Protein AF-A0A314W9H2-F1 (afdb_monomer_lite)

Sequence (132 aa):
MTSQKILIETKRGKMSKSDAWKYFFSSKDFEFLNDFLHDDFMLIEDFNMTVKEDALKMFQDLIDSNFKPSDGVIIAETDNLLAVEYIHEENGEKIRHTMVQLWKDGKAWREIDGGETHIFCFQIYLKGLIFA

pLDDT: mean 81.13, std 19.4, range [26.56, 97.94]

Foldseek 3Di:
DPDDQDWFQFPVGTDHPVVLVVCCLVVVPLVRVLRQADQQAWEAEDPDIDGPVVVSVVSVVCVVVSWDWDPWDFPDGDPFKTWIWTWTADPNFIKIKIWMFGDDPRHGHYIYIYIDRPPVPVVVVVVVVVPD

Radius of gyration: 17.06 Å; chains: 1; bounding box: 28×39×57 Å

Secondary structure (DSSP, 8-state):
--PPPPEEEETTEEEEHHHHHHHHHHH--HHHHHHHEEEEEEEEETTEEEEHHHHHHHHHHHHHTT------EEEEE-SSEEEEEEEEEETTEEEEEEEEEEEETTEEEEEEEEEEE--TTHHHHHHHSS--

Structure (mmCIF, N/CA/C/O backbone):
data_AF-A0A314W9H2-F1
#
_entry.id   AF-A0A314W9H2-F1
#
loop_
_atom_site.group_PDB
_atom_site.id
_atom_site.type_symbol
_atom_site.label_atom_id
_atom_site.label_alt_id
_atom_site.label_comp_id
_atom_site.label_asym_id
_atom_site.label_entity_id
_atom_site.label_seq_id
_atom_site.pdbx_PDB_ins_code
_atom_site.Cartn_x
_atom_site.Cartn_y
_atom_site.Cartn_z
_atom_site.occupancy
_atom_site.B_iso_or_equiv
_atom_site.auth_seq_id
_atom_site.auth_comp_id
_atom_site.auth_asym_id
_atom_site.auth_atom_id
_atom_site.pdbx_PDB_model_num
ATOM 1 N N . MET A 1 1 ? -11.637 24.741 4.997 1.00 40.31 1 MET A N 1
ATOM 2 C CA . MET A 1 1 ? -11.946 23.770 6.066 1.00 40.31 1 MET A CA 1
ATOM 3 C C . MET A 1 1 ? -10.749 22.854 6.194 1.00 40.31 1 MET A C 1
ATOM 5 O O . MET A 1 1 ? -10.415 22.188 5.225 1.00 40.31 1 MET A O 1
ATOM 9 N N . THR A 1 2 ? -10.045 22.888 7.319 1.00 44.00 2 THR A N 1
ATOM 10 C CA . THR A 1 2 ? -8.939 21.964 7.589 1.00 44.00 2 THR A CA 1
ATOM 11 C C . THR A 1 2 ? -9.567 20.605 7.885 1.00 44.00 2 THR A C 1
ATOM 13 O O . THR A 1 2 ? -10.209 20.454 8.921 1.00 44.00 2 THR A O 1
ATOM 16 N N . SER A 1 3 ? -9.489 19.659 6.945 1.00 53.69 3 SER A N 1
ATOM 17 C CA . SER A 1 3 ? -9.964 18.291 7.178 1.00 53.69 3 SER A CA 1
ATOM 18 C C . SER A 1 3 ? -9.200 17.717 8.374 1.00 53.69 3 SER A C 1
ATOM 20 O O . SER A 1 3 ? -7.966 17.716 8.368 1.00 53.69 3 SER A O 1
ATOM 22 N N . GLN A 1 4 ? -9.901 17.304 9.434 1.00 60.91 4 GLN A N 1
ATOM 23 C CA . GLN A 1 4 ? -9.275 16.525 10.501 1.00 60.91 4 GLN A CA 1
ATOM 24 C C . GLN A 1 4 ? -8.755 15.228 9.879 1.00 60.91 4 GLN A C 1
ATOM 26 O O . GLN A 1 4 ? -9.512 14.513 9.228 1.00 60.91 4 GLN A O 1
ATOM 31 N N . LYS A 1 5 ? -7.464 14.929 10.065 1.00 69.75 5 LYS A N 1
ATOM 32 C CA . LYS A 1 5 ? -6.901 13.637 9.659 1.00 69.75 5 LYS A CA 1
ATOM 33 C C . LYS A 1 5 ? -7.658 12.525 10.386 1.00 69.75 5 LYS A C 1
ATOM 35 O O . LYS A 1 5 ? -7.663 12.488 11.616 1.00 69.75 5 LYS A O 1
ATOM 40 N N . ILE A 1 6 ? -8.283 11.636 9.623 1.00 82.31 6 ILE A N 1
ATOM 41 C CA . ILE A 1 6 ? -8.995 10.476 10.153 1.00 82.31 6 ILE A CA 1
ATOM 42 C C . ILE A 1 6 ? -7.957 9.409 10.468 1.00 82.31 6 ILE A C 1
ATOM 44 O O . ILE A 1 6 ? -7.209 8.981 9.591 1.00 82.31 6 ILE A O 1
ATOM 48 N N . LEU A 1 7 ? -7.890 9.005 11.733 1.00 89.88 7 LEU A N 1
ATOM 49 C CA . LEU A 1 7 ? -6.904 8.036 12.191 1.00 89.88 7 LEU A CA 1
ATOM 50 C C . LEU A 1 7 ? -7.496 6.629 12.178 1.00 89.88 7 LEU A C 1
ATOM 52 O O . LEU A 1 7 ? -8.598 6.408 12.677 1.00 89.88 7 LEU A O 1
ATOM 56 N N . ILE A 1 8 ? -6.731 5.685 11.646 1.00 90.81 8 ILE A N 1
ATOM 57 C CA . ILE A 1 8 ? -6.982 4.253 11.767 1.00 90.81 8 ILE A CA 1
ATOM 58 C C . ILE A 1 8 ? -6.185 3.694 12.946 1.00 90.81 8 ILE A C 1
ATOM 60 O O . ILE A 1 8 ? -5.083 4.160 13.253 1.00 90.81 8 ILE A O 1
ATOM 64 N N . GLU A 1 9 ? -6.748 2.690 13.612 1.00 90.94 9 GLU A N 1
ATOM 65 C CA . GLU A 1 9 ? -6.037 1.907 14.620 1.00 90.94 9 GLU A CA 1
ATOM 66 C C . GLU A 1 9 ? -5.204 0.837 13.917 1.00 90.94 9 GLU A C 1
ATOM 68 O O . GLU A 1 9 ? -5.719 0.056 13.119 1.00 90.94 9 GLU A O 1
ATOM 73 N N . THR A 1 10 ? -3.917 0.768 14.235 1.00 89.38 10 THR A N 1
ATOM 74 C CA . THR A 1 10 ? -3.030 -0.293 13.752 1.00 89.38 10 THR A CA 1
ATOM 75 C C . THR A 1 10 ? -2.279 -0.890 14.936 1.00 89.38 10 THR A C 1
ATOM 77 O O . THR A 1 10 ? -2.144 -0.251 15.983 1.00 89.38 10 THR A O 1
ATOM 80 N N . LYS A 1 11 ? -1.683 -2.079 14.772 1.00 88.38 11 LYS A N 1
ATOM 81 C CA . LYS A 1 11 ? -0.759 -2.621 15.790 1.00 88.38 11 LYS A CA 1
ATOM 82 C C . LYS A 1 11 ? 0.463 -1.713 16.038 1.00 88.38 11 LYS A C 1
ATOM 84 O O . LYS A 1 11 ? 1.180 -1.913 17.010 1.00 88.38 11 LYS A O 1
ATOM 89 N N . ARG A 1 12 ? 0.716 -0.736 15.156 1.00 91.44 12 ARG A N 1
ATOM 90 C CA . ARG A 1 12 ? 1.849 0.207 15.183 1.00 91.44 12 ARG A CA 1
ATOM 91 C C . ARG A 1 12 ? 1.421 1.587 15.710 1.00 91.44 12 ARG A C 1
ATOM 93 O O . ARG A 1 12 ? 2.183 2.545 15.641 1.00 91.44 12 ARG A O 1
ATOM 100 N N . GLY A 1 13 ? 0.209 1.683 16.261 1.00 91.88 13 GLY A N 1
ATOM 101 C CA . GLY A 1 13 ? -0.382 2.911 16.785 1.00 91.88 13 GLY A CA 1
ATOM 102 C C . GLY A 1 13 ? -1.393 3.549 15.833 1.00 91.88 13 GLY A C 1
ATOM 103 O O . GLY A 1 13 ? -1.723 3.003 14.776 1.00 91.88 13 GLY A O 1
ATOM 104 N N . LYS A 1 14 ? -1.906 4.715 16.234 1.00 93.25 14 LYS A N 1
ATOM 105 C CA . LYS A 1 14 ? -2.868 5.492 15.445 1.00 93.25 14 LYS A CA 1
ATOM 106 C C . LYS A 1 14 ? -2.147 6.302 14.379 1.00 93.25 14 LYS A C 1
ATOM 108 O O . LYS A 1 14 ? -1.231 7.055 14.702 1.00 93.25 14 LYS A O 1
ATOM 113 N N . MET A 1 15 ? -2.593 6.197 13.136 1.00 93.50 15 MET A N 1
ATOM 114 C CA . MET A 1 15 ? -2.033 6.951 12.010 1.00 93.50 15 MET A CA 1
ATOM 115 C C . MET A 1 15 ? -3.110 7.246 10.971 1.00 93.50 15 MET A C 1
ATOM 117 O O . MET A 1 15 ? -4.157 6.607 10.982 1.00 93.50 15 MET A O 1
ATOM 121 N N . SER A 1 16 ? -2.891 8.233 10.102 1.00 93.50 16 SER A N 1
ATOM 122 C CA . SER A 1 16 ? -3.798 8.470 8.973 1.00 93.50 16 SER A CA 1
ATOM 123 C C . SER A 1 16 ? -3.608 7.394 7.898 1.00 93.50 16 SER A C 1
ATOM 125 O O . SER A 1 16 ? -2.599 6.681 7.905 1.00 93.50 16 SER A O 1
ATOM 127 N N . LYS A 1 17 ? -4.542 7.280 6.949 1.00 92.81 17 LYS A N 1
ATOM 128 C CA . LYS A 1 17 ? -4.425 6.292 5.861 1.00 92.81 17 LYS A CA 1
ATOM 129 C C . LYS A 1 17 ? -3.194 6.572 4.997 1.00 92.81 17 LYS A C 1
ATOM 131 O O . LYS A 1 17 ? -2.434 5.658 4.684 1.00 92.81 17 LYS A O 1
ATOM 136 N N . SER A 1 18 ? -2.938 7.846 4.685 1.00 90.81 18 SER A N 1
ATOM 137 C CA . SER A 1 18 ? -1.724 8.249 3.971 1.00 90.81 18 SER A CA 1
ATOM 138 C C . SER A 1 18 ? -0.440 7.958 4.750 1.00 90.81 18 SER A C 1
ATOM 140 O O . SER A 1 18 ? 0.574 7.600 4.156 1.00 90.81 18 SER A O 1
ATOM 142 N N . ASP A 1 19 ? -0.460 8.143 6.074 1.00 92.19 19 ASP A N 1
ATOM 143 C CA . ASP A 1 19 ? 0.717 7.917 6.916 1.00 92.19 19 ASP A CA 1
ATOM 144 C C . ASP A 1 19 ? 1.026 6.412 7.010 1.00 92.19 19 ASP A C 1
ATOM 146 O O . ASP A 1 19 ? 2.191 6.028 6.960 1.00 92.19 19 ASP A O 1
ATOM 150 N N . ALA A 1 20 ? -0.004 5.561 7.032 1.00 91.75 20 ALA A N 1
ATOM 151 C CA . ALA A 1 20 ? 0.127 4.108 6.938 1.00 91.75 20 ALA A CA 1
ATOM 152 C C . ALA A 1 20 ? 0.725 3.640 5.601 1.00 91.75 20 ALA A C 1
ATOM 154 O O . ALA A 1 20 ? 1.650 2.827 5.594 1.00 91.75 20 ALA A O 1
ATOM 155 N N . TRP A 1 21 ? 0.257 4.197 4.480 1.00 88.00 21 TRP A N 1
ATOM 156 C CA . TRP A 1 21 ? 0.822 3.918 3.154 1.00 88.00 21 TRP A CA 1
ATOM 157 C C . TRP A 1 21 ? 2.316 4.284 3.093 1.00 88.00 21 TRP A C 1
ATOM 159 O O . TRP A 1 21 ? 3.150 3.458 2.724 1.00 88.00 2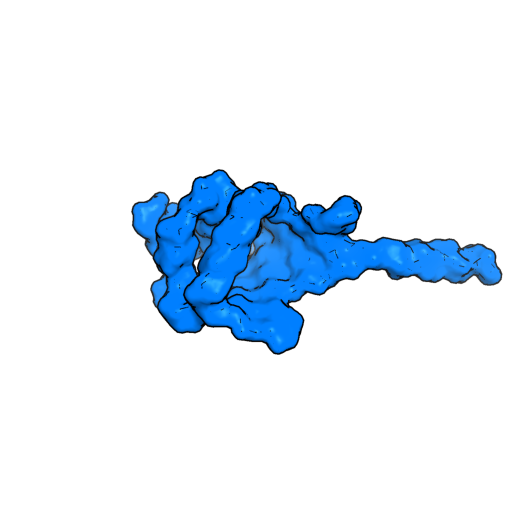1 TRP A O 1
ATOM 169 N N . LYS A 1 22 ? 2.693 5.479 3.573 1.00 88.50 22 LYS A N 1
ATOM 170 C CA . LYS A 1 22 ? 4.106 5.907 3.660 1.00 88.50 22 LYS A CA 1
ATOM 171 C C . LYS A 1 22 ? 4.931 5.041 4.614 1.00 88.50 22 LYS A C 1
ATOM 173 O O . LYS A 1 22 ? 6.108 4.772 4.359 1.00 88.50 22 LYS A O 1
ATOM 178 N N . TYR A 1 23 ? 4.335 4.622 5.728 1.00 90.44 23 TYR A N 1
ATOM 179 C CA . TYR A 1 23 ? 4.995 3.767 6.707 1.00 90.44 23 TYR A CA 1
ATOM 180 C C . TYR A 1 23 ? 5.389 2.425 6.093 1.00 90.44 23 TYR A C 1
ATOM 182 O O . TYR A 1 23 ? 6.527 1.999 6.277 1.00 90.44 23 TYR A O 1
ATOM 190 N N . PHE A 1 24 ? 4.505 1.787 5.321 1.00 88.81 24 PHE A N 1
ATOM 191 C CA . PHE A 1 24 ? 4.819 0.507 4.692 1.00 88.81 24 PHE A CA 1
ATOM 192 C C . PHE A 1 24 ? 6.050 0.602 3.774 1.00 88.81 24 PHE A C 1
ATOM 194 O O . PHE A 1 24 ? 7.025 -0.117 3.987 1.00 88.81 24 PHE A O 1
ATOM 201 N N . PHE A 1 25 ? 6.076 1.552 2.834 1.00 82.69 25 PHE A N 1
ATOM 202 C CA . PHE A 1 25 ? 7.195 1.683 1.888 1.00 82.69 25 PHE A CA 1
ATOM 203 C C . PHE A 1 25 ? 8.519 2.130 2.532 1.00 82.69 25 PHE A C 1
ATOM 205 O O . PHE A 1 25 ? 9.591 1.851 1.995 1.00 82.69 25 PHE A O 1
ATOM 212 N N . SER A 1 26 ? 8.477 2.801 3.687 1.00 87.31 26 SER A N 1
ATOM 213 C CA . SER A 1 26 ? 9.690 3.202 4.417 1.00 87.31 26 SER A CA 1
ATOM 214 C C . SER A 1 26 ? 10.217 2.119 5.362 1.00 87.31 26 SER A C 1
ATOM 216 O O . SER A 1 26 ? 11.428 1.920 5.444 1.00 87.31 26 SER A O 1
ATOM 218 N N . SER A 1 27 ? 9.327 1.419 6.069 1.00 90.00 27 SER A N 1
ATOM 219 C CA . SER A 1 27 ? 9.686 0.389 7.051 1.00 90.00 27 SER A CA 1
ATOM 220 C C . SER A 1 27 ? 9.911 -0.987 6.435 1.00 90.00 27 SER A C 1
ATOM 222 O O . SER A 1 27 ? 10.646 -1.785 7.013 1.00 90.00 27 SER A O 1
ATOM 224 N N . LYS A 1 28 ? 9.277 -1.268 5.286 1.00 88.31 28 LYS A N 1
ATOM 225 C CA . LYS A 1 28 ? 9.184 -2.606 4.689 1.00 88.31 28 LYS A CA 1
ATOM 226 C C . LYS A 1 28 ? 8.604 -3.647 5.673 1.00 88.31 28 LYS A C 1
ATOM 228 O O . LYS A 1 28 ? 8.911 -4.832 5.571 1.00 88.31 28 LYS A O 1
ATOM 233 N N . ASP A 1 29 ? 7.786 -3.216 6.644 1.00 92.25 29 ASP A N 1
ATOM 234 C CA . ASP A 1 29 ? 7.129 -4.098 7.622 1.00 92.25 29 ASP A CA 1
ATOM 235 C C . ASP A 1 29 ? 6.006 -4.892 6.934 1.00 92.25 29 ASP A C 1
ATOM 237 O O . ASP A 1 29 ? 4.894 -4.407 6.717 1.00 92.25 29 ASP A O 1
ATOM 241 N N . PHE A 1 30 ? 6.312 -6.134 6.565 1.00 90.69 30 PHE A N 1
ATOM 242 C CA . PHE A 1 30 ? 5.373 -6.999 5.859 1.00 90.69 30 PHE A CA 1
ATOM 243 C C . PHE A 1 30 ? 4.229 -7.505 6.746 1.00 90.69 30 PHE A C 1
ATOM 245 O O . PHE A 1 30 ? 3.110 -7.707 6.273 1.00 90.69 30 PHE A O 1
ATOM 252 N N . GLU A 1 31 ? 4.470 -7.674 8.050 1.00 93.38 31 GLU A N 1
ATOM 253 C CA . GLU A 1 31 ? 3.394 -8.015 8.982 1.00 93.38 31 GLU A CA 1
ATOM 254 C C . GLU A 1 31 ? 2.391 -6.857 9.060 1.00 93.38 31 GLU A C 1
ATOM 256 O O . GLU A 1 31 ? 1.180 -7.084 9.070 1.00 93.38 31 GLU A O 1
ATOM 261 N N . PHE A 1 32 ? 2.881 -5.613 9.055 1.00 94.19 32 PHE A N 1
ATOM 262 C CA . PHE A 1 32 ? 2.022 -4.437 8.977 1.00 94.19 32 PHE A CA 1
ATOM 263 C C . PHE A 1 32 ? 1.175 -4.444 7.708 1.00 94.19 32 PHE A C 1
ATOM 265 O O . PHE A 1 32 ? -0.034 -4.250 7.810 1.00 94.19 32 PHE A O 1
ATOM 272 N N . LEU A 1 33 ? 1.774 -4.708 6.542 1.00 93.62 33 LEU A N 1
ATOM 273 C CA . LEU A 1 33 ? 1.031 -4.781 5.282 1.00 93.62 33 LEU A CA 1
ATOM 274 C C . LEU A 1 33 ? -0.079 -5.836 5.339 1.00 93.62 33 LEU A C 1
ATOM 276 O O . LEU A 1 33 ? -1.226 -5.547 5.008 1.00 93.62 33 LEU A O 1
ATOM 280 N N . ASN A 1 34 ? 0.231 -7.045 5.810 1.00 95.12 34 ASN A N 1
ATOM 281 C CA . ASN A 1 34 ? -0.760 -8.114 5.903 1.00 95.12 34 ASN A CA 1
ATOM 282 C C . ASN A 1 34 ? -1.941 -7.759 6.829 1.00 95.12 34 ASN A C 1
ATOM 284 O O . ASN A 1 34 ? -3.090 -8.101 6.531 1.00 95.12 34 ASN A O 1
ATOM 288 N N . ASP A 1 35 ? -1.673 -7.057 7.934 1.00 94.31 35 ASP A N 1
ATOM 289 C CA . ASP A 1 35 ? -2.709 -6.570 8.850 1.00 94.31 35 ASP A CA 1
ATOM 290 C C . ASP A 1 35 ? -3.525 -5.409 8.256 1.00 94.31 35 ASP A C 1
ATOM 292 O O . ASP A 1 35 ? -4.729 -5.310 8.515 1.00 94.31 35 ASP A O 1
ATOM 296 N N . PHE A 1 36 ? -2.860 -4.537 7.494 1.00 94.00 36 PHE A N 1
ATOM 297 C CA . PHE A 1 36 ? -3.405 -3.333 6.865 1.00 94.00 36 PHE A CA 1
ATOM 298 C C . PHE A 1 36 ? -4.410 -3.653 5.750 1.00 94.00 36 PHE A C 1
ATOM 300 O O . PHE A 1 36 ? -5.418 -2.956 5.601 1.00 94.00 36 PHE A O 1
ATOM 307 N N . LEU A 1 37 ? -4.171 -4.732 5.000 1.00 95.81 37 LEU A N 1
ATOM 308 C CA . LEU A 1 37 ? -5.084 -5.225 3.971 1.00 95.81 37 LEU A CA 1
ATOM 309 C C . LEU A 1 37 ? -6.252 -6.007 4.599 1.00 95.81 37 LEU A C 1
ATOM 311 O O . LEU A 1 37 ? -6.065 -6.897 5.435 1.00 95.81 37 LEU A O 1
ATOM 315 N N . HIS A 1 38 ? -7.478 -5.706 4.170 1.00 97.44 38 HIS A N 1
ATOM 316 C CA . HIS A 1 38 ? -8.686 -6.457 4.524 1.00 97.44 38 HIS A CA 1
ATOM 317 C C . HIS A 1 38 ? -8.554 -7.914 4.058 1.00 97.44 38 HIS A C 1
ATOM 319 O O . HIS A 1 38 ? -7.866 -8.180 3.082 1.00 97.44 38 HIS A O 1
ATOM 325 N N . ASP A 1 39 ? -9.207 -8.866 4.725 1.00 97.19 39 ASP A N 1
ATOM 326 C CA . ASP A 1 39 ? -9.079 -10.293 4.383 1.00 97.19 39 ASP A CA 1
ATOM 327 C C . ASP A 1 39 ? -9.565 -10.580 2.950 1.00 97.19 39 ASP A C 1
ATOM 329 O O . ASP A 1 39 ? -8.846 -11.184 2.167 1.00 97.19 39 ASP A O 1
ATOM 333 N N . ASP A 1 40 ? -10.700 -10.000 2.554 1.00 97.50 40 ASP A N 1
ATOM 334 C CA . ASP A 1 40 ? -11.187 -9.993 1.163 1.00 97.50 40 ASP A CA 1
ATOM 335 C C . ASP A 1 40 ? -10.517 -8.940 0.251 1.00 97.50 40 ASP A C 1
ATOM 337 O O . ASP A 1 40 ? -11.197 -8.386 -0.618 1.00 97.50 40 ASP A O 1
ATOM 341 N N . PHE A 1 41 ? -9.260 -8.548 0.475 1.00 97.94 41 PHE A N 1
ATOM 342 C CA . PHE A 1 41 ? -8.612 -7.510 -0.337 1.00 97.94 41 PHE A CA 1
ATOM 343 C C . PHE A 1 41 ? -8.512 -7.902 -1.819 1.00 97.94 41 PHE A C 1
ATOM 345 O O . PHE A 1 41 ? -8.268 -9.062 -2.155 1.00 97.94 41 PHE A O 1
ATOM 352 N N . MET A 1 42 ? -8.677 -6.909 -2.697 1.00 97.25 42 MET A N 1
ATOM 353 C CA . MET A 1 42 ? -8.369 -7.035 -4.121 1.00 97.25 42 MET A CA 1
ATOM 354 C C . MET A 1 42 ? -7.636 -5.796 -4.629 1.00 97.25 42 MET A C 1
ATOM 356 O O . MET A 1 42 ? -8.102 -4.675 -4.405 1.00 97.25 42 MET A O 1
ATOM 360 N N . LEU A 1 43 ? -6.542 -6.031 -5.347 1.00 94.62 43 LEU A N 1
ATOM 361 C CA . LEU A 1 43 ? -5.848 -5.055 -6.179 1.00 94.62 43 LEU A CA 1
ATOM 362 C C . LEU A 1 43 ? -6.390 -5.157 -7.608 1.00 94.62 43 LEU A C 1
ATOM 364 O O . LEU A 1 43 ? -6.556 -6.257 -8.133 1.00 94.62 43 LEU A O 1
ATOM 368 N N . ILE A 1 44 ? -6.714 -4.022 -8.210 1.00 93.19 44 ILE A N 1
ATOM 369 C CA . ILE A 1 44 ? -7.265 -3.908 -9.556 1.00 93.19 44 ILE A CA 1
ATOM 370 C C . ILE A 1 44 ? -6.326 -3.011 -10.352 1.00 93.19 44 ILE A C 1
ATOM 372 O O . ILE A 1 44 ? -6.148 -1.843 -10.011 1.00 93.19 44 ILE A O 1
ATOM 376 N N . GLU A 1 45 ? -5.761 -3.558 -11.418 1.00 88.06 45 GLU A N 1
ATOM 377 C CA . GLU A 1 45 ? -4.806 -2.871 -12.288 1.00 88.06 45 GLU A CA 1
ATOM 378 C C . GLU A 1 45 ? -5.162 -3.189 -13.737 1.00 88.06 45 GLU A C 1
ATOM 380 O O . GLU A 1 45 ? -5.202 -4.359 -14.123 1.00 88.06 45 GLU A O 1
ATOM 385 N N . ASP A 1 46 ? -5.442 -2.163 -14.540 1.00 82.69 46 ASP A N 1
ATOM 386 C CA . ASP A 1 46 ? -5.901 -2.286 -15.929 1.00 82.69 46 ASP A CA 1
ATOM 387 C C . ASP A 1 46 ? -7.049 -3.303 -16.110 1.00 82.69 46 ASP A C 1
ATOM 389 O O . ASP A 1 46 ? -8.215 -3.013 -15.833 1.00 82.69 46 ASP A O 1
ATOM 393 N N . PHE A 1 47 ? -6.723 -4.507 -16.591 1.00 82.19 47 PHE A N 1
ATOM 394 C CA . PHE A 1 47 ? -7.656 -5.609 -16.849 1.00 82.19 47 PHE A CA 1
ATOM 395 C C . PHE A 1 47 ? -7.514 -6.770 -15.852 1.00 82.19 47 PHE A C 1
ATOM 397 O O . PHE A 1 47 ? -8.171 -7.800 -16.011 1.00 82.19 47 PHE A O 1
ATOM 404 N N . ASN A 1 48 ? -6.656 -6.622 -14.843 1.00 84.56 48 ASN A N 1
ATOM 405 C CA . ASN A 1 48 ? -6.321 -7.650 -13.870 1.00 84.56 48 ASN A CA 1
ATOM 406 C C . ASN A 1 48 ? -6.974 -7.374 -12.515 1.00 84.56 48 ASN A C 1
ATOM 408 O O . ASN A 1 48 ? -7.160 -6.233 -12.095 1.00 84.56 48 ASN A O 1
ATOM 412 N N . MET A 1 49 ? -7.301 -8.462 -11.820 1.00 92.81 49 MET A N 1
ATOM 413 C CA . MET A 1 49 ? -7.726 -8.441 -10.426 1.00 92.81 49 MET A CA 1
ATOM 414 C C . MET A 1 49 ? -6.896 -9.458 -9.655 1.00 92.81 49 MET A C 1
ATOM 416 O O . MET A 1 49 ? -6.913 -10.647 -9.978 1.00 92.81 49 MET A O 1
ATOM 420 N N . THR A 1 50 ? -6.210 -8.989 -8.625 1.00 92.69 50 THR A N 1
ATOM 421 C CA . THR A 1 50 ? -5.297 -9.781 -7.807 1.00 92.69 50 THR A CA 1
ATOM 422 C C . THR A 1 50 ? -5.840 -9.862 -6.387 1.00 92.69 50 THR A C 1
ATOM 424 O O . THR A 1 50 ? -6.135 -8.845 -5.759 1.00 92.69 50 THR A O 1
ATOM 427 N N . VAL A 1 51 ? -5.989 -11.079 -5.869 1.00 96.88 51 VAL A N 1
ATOM 428 C CA . VAL A 1 51 ? -6.433 -11.323 -4.487 1.00 96.88 51 VAL A CA 1
ATOM 429 C C . VAL A 1 51 ? -5.314 -11.037 -3.482 1.00 96.88 51 VAL A C 1
ATOM 431 O O . VAL A 1 51 ? -4.141 -10.961 -3.849 1.00 96.88 51 VAL A O 1
ATOM 434 N N . LYS A 1 52 ? -5.669 -10.903 -2.200 1.00 96.31 52 LYS A N 1
ATOM 435 C CA . LYS A 1 52 ? -4.744 -10.573 -1.104 1.00 96.31 52 LYS A CA 1
ATOM 436 C C . LYS A 1 52 ? -3.445 -11.374 -1.121 1.00 96.31 52 LYS A C 1
ATOM 438 O O . LYS A 1 52 ? -2.375 -10.780 -1.038 1.00 96.31 52 LYS A O 1
ATOM 443 N N . GLU A 1 53 ? -3.518 -12.698 -1.207 1.00 96.38 53 GLU A N 1
ATOM 444 C CA . GLU A 1 53 ? -2.347 -13.572 -1.089 1.00 96.38 53 GLU A CA 1
ATOM 445 C C . GLU A 1 53 ? -1.327 -13.330 -2.203 1.00 96.38 53 GLU A C 1
ATOM 447 O O . GLU A 1 53 ? -0.122 -13.397 -1.961 1.00 96.38 53 GLU A O 1
ATOM 452 N N . ASP A 1 54 ? -1.802 -13.040 -3.412 1.00 93.06 54 ASP A N 1
ATOM 453 C CA . ASP A 1 54 ? -0.939 -12.784 -4.561 1.00 93.06 54 ASP A CA 1
ATOM 454 C C . ASP A 1 54 ? -0.450 -11.333 -4.579 1.00 93.06 54 ASP A C 1
ATOM 456 O O . ASP A 1 54 ? 0.725 -11.098 -4.850 1.00 93.06 54 ASP A O 1
ATOM 460 N N . ALA A 1 55 ? -1.283 -10.375 -4.161 1.00 92.44 55 ALA A N 1
ATOM 461 C CA . ALA A 1 55 ? -0.865 -8.986 -3.985 1.00 92.44 55 ALA A CA 1
ATOM 462 C C . ALA A 1 55 ? 0.242 -8.861 -2.924 1.00 92.44 55 ALA A C 1
ATOM 464 O O . ALA A 1 55 ? 1.215 -8.138 -3.112 1.00 92.44 55 ALA A O 1
ATOM 465 N N . LEU A 1 56 ? 0.150 -9.620 -1.827 1.00 92.81 56 LEU A N 1
ATOM 466 C CA . LEU A 1 56 ? 1.199 -9.690 -0.809 1.00 92.81 56 LEU A CA 1
ATOM 467 C C . LEU A 1 56 ? 2.535 -10.166 -1.397 1.00 92.81 56 LEU A C 1
ATOM 469 O O . LEU A 1 56 ? 3.570 -9.572 -1.102 1.00 92.81 56 LEU A O 1
ATOM 473 N N . LYS A 1 57 ? 2.530 -11.189 -2.260 1.00 91.56 57 LYS A N 1
ATOM 474 C CA . LYS A 1 57 ? 3.754 -11.636 -2.950 1.00 91.56 57 LYS A CA 1
ATOM 475 C C . LYS A 1 57 ? 4.306 -10.540 -3.861 1.00 91.56 57 LYS A C 1
ATOM 477 O O . LYS A 1 57 ? 5.491 -10.247 -3.781 1.00 91.56 57 LYS A O 1
ATOM 482 N N . MET A 1 58 ? 3.444 -9.878 -4.636 1.00 89.00 58 MET A N 1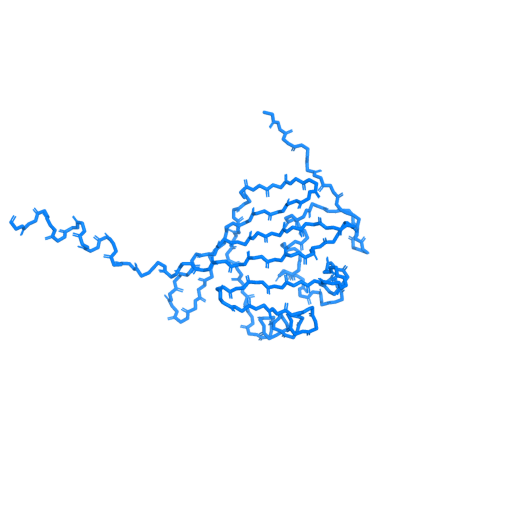
ATOM 483 C CA . MET A 1 58 ? 3.848 -8.752 -5.488 1.00 89.00 58 MET A CA 1
ATOM 484 C C . MET A 1 58 ? 4.507 -7.630 -4.675 1.00 89.00 58 MET A C 1
ATOM 486 O O . MET A 1 58 ? 5.564 -7.128 -5.046 1.00 89.00 58 MET A O 1
ATOM 490 N N . PHE A 1 59 ? 3.935 -7.260 -3.526 1.00 88.12 59 PHE A N 1
ATOM 491 C CA . PHE A 1 59 ? 4.529 -6.246 -2.656 1.00 88.12 59 PHE A CA 1
ATOM 492 C C . PHE A 1 59 ? 5.863 -6.689 -2.042 1.00 88.12 59 PHE A C 1
ATOM 494 O O . PHE A 1 59 ? 6.745 -5.850 -1.849 1.00 88.12 59 PHE A O 1
ATOM 501 N N . GLN A 1 60 ? 6.043 -7.983 -1.762 1.00 86.69 60 GLN A N 1
ATOM 502 C CA . GLN A 1 60 ? 7.338 -8.518 -1.337 1.00 86.69 60 GLN A CA 1
ATOM 503 C C . GLN A 1 60 ? 8.384 -8.370 -2.451 1.00 86.69 60 GLN A C 1
ATOM 505 O O . GLN A 1 60 ? 9.475 -7.864 -2.193 1.00 86.69 60 GLN A O 1
ATOM 510 N N . ASP A 1 61 ? 8.029 -8.704 -3.692 1.00 86.06 61 ASP A N 1
ATOM 511 C CA . ASP A 1 61 ? 8.917 -8.551 -4.850 1.00 86.06 61 ASP A CA 1
ATOM 512 C C . ASP A 1 61 ? 9.293 -7.070 -5.088 1.00 86.06 61 ASP A C 1
ATOM 514 O O . ASP A 1 61 ? 10.445 -6.735 -5.391 1.00 86.06 61 ASP A O 1
ATOM 518 N N . LEU A 1 62 ? 8.352 -6.142 -4.871 1.00 82.38 62 LEU A N 1
ATOM 519 C CA . LEU A 1 62 ? 8.615 -4.697 -4.912 1.00 82.38 62 LEU A CA 1
ATOM 520 C C . LEU A 1 62 ? 9.593 -4.260 -3.809 1.00 82.38 62 LEU A C 1
ATOM 522 O O . LEU A 1 62 ? 10.530 -3.497 -4.055 1.00 82.38 62 LEU A O 1
ATOM 526 N N . ILE A 1 63 ? 9.425 -4.767 -2.588 1.00 80.81 63 ILE A N 1
ATOM 527 C CA . ILE A 1 63 ? 10.351 -4.499 -1.483 1.00 80.81 63 ILE A CA 1
ATOM 528 C C . ILE A 1 63 ? 11.765 -4.993 -1.809 1.00 80.81 63 ILE A C 1
ATOM 530 O O . ILE A 1 63 ? 12.743 -4.271 -1.544 1.00 80.81 63 ILE A O 1
ATOM 534 N N . ASP A 1 64 ? 11.865 -6.198 -2.364 1.00 82.38 64 ASP A N 1
ATOM 535 C CA . ASP A 1 64 ? 13.123 -6.876 -2.676 1.00 82.38 64 ASP A CA 1
ATOM 536 C C . ASP A 1 64 ? 13.848 -6.203 -3.850 1.00 82.38 64 ASP A C 1
ATOM 538 O O . ASP A 1 64 ? 15.077 -6.094 -3.845 1.00 82.38 64 ASP A O 1
ATOM 542 N N . SER A 1 65 ? 13.099 -5.627 -4.795 1.00 78.69 65 SER A N 1
ATOM 543 C CA . SER A 1 65 ? 13.636 -4.794 -5.882 1.00 78.69 65 SER A CA 1
ATOM 544 C C . SER A 1 65 ? 14.026 -3.371 -5.450 1.00 78.69 65 SER A C 1
ATOM 546 O O . SER A 1 65 ? 14.494 -2.579 -6.268 1.00 78.69 65 SER A O 1
ATOM 548 N N . ASN A 1 66 ? 13.906 -3.038 -4.156 1.00 74.88 66 ASN A N 1
ATOM 549 C CA . ASN A 1 66 ? 14.123 -1.692 -3.613 1.00 74.88 66 ASN A CA 1
ATOM 550 C C . ASN A 1 66 ? 13.245 -0.616 -4.263 1.00 74.88 66 ASN A C 1
ATOM 552 O O . ASN A 1 66 ? 13.658 0.546 -4.348 1.00 74.88 66 ASN A O 1
ATOM 556 N N . PHE A 1 67 ? 12.026 -0.987 -4.652 1.00 73.19 67 PHE A N 1
ATOM 557 C CA . PHE A 1 67 ? 11.023 -0.040 -5.108 1.00 73.19 67 PHE A CA 1
ATOM 558 C C . PHE A 1 67 ? 10.836 1.086 -4.084 1.00 73.19 67 PHE A C 1
ATOM 560 O O . PHE A 1 67 ? 10.700 0.854 -2.877 1.00 73.19 67 PHE A O 1
ATOM 567 N N . LYS A 1 68 ? 10.843 2.325 -4.576 1.00 71.62 68 LYS A N 1
ATOM 568 C CA . LYS A 1 68 ? 10.565 3.524 -3.787 1.00 71.62 68 LYS A CA 1
ATOM 569 C C . LYS A 1 68 ? 9.661 4.436 -4.605 1.00 71.62 68 LYS A C 1
ATOM 571 O O . LYS A 1 68 ? 10.153 5.035 -5.564 1.00 71.62 68 LYS A O 1
ATOM 576 N N . PRO A 1 69 ? 8.377 4.574 -4.243 1.00 70.69 69 PRO A N 1
ATOM 577 C CA . PRO A 1 69 ? 7.560 5.601 -4.858 1.00 70.69 69 PRO A CA 1
ATOM 578 C C . PRO A 1 69 ? 8.137 6.969 -4.473 1.00 70.69 69 PRO A C 1
ATOM 580 O O . PRO A 1 69 ? 8.644 7.157 -3.362 1.00 70.69 69 PRO A O 1
ATOM 583 N N . SER A 1 70 ? 8.082 7.933 -5.391 1.00 75.12 70 SER A N 1
ATOM 584 C CA . SER A 1 70 ? 8.350 9.329 -5.049 1.00 75.12 70 SER A CA 1
ATOM 585 C C . SER A 1 70 ? 7.370 9.802 -3.974 1.00 75.12 70 SER A C 1
ATOM 587 O O . SER A 1 70 ? 6.309 9.202 -3.791 1.00 75.12 70 SER A O 1
ATOM 589 N N . ASP A 1 71 ? 7.662 10.930 -3.323 1.00 68.75 71 ASP A N 1
ATOM 590 C CA . ASP A 1 71 ? 6.713 11.558 -2.400 1.00 68.75 71 ASP A CA 1
ATOM 591 C C . ASP A 1 71 ? 5.358 11.782 -3.090 1.00 68.75 71 ASP A C 1
ATOM 593 O O . ASP A 1 71 ? 5.219 12.628 -3.976 1.00 68.75 71 ASP A O 1
ATOM 597 N N . GLY A 1 72 ? 4.371 10.969 -2.709 1.00 79.25 72 GLY A N 1
ATOM 598 C CA . GLY A 1 72 ? 3.031 11.008 -3.275 1.00 79.25 72 GLY A CA 1
ATOM 599 C C . GLY A 1 72 ? 2.244 12.230 -2.801 1.00 79.25 72 GLY A C 1
ATOM 600 O O . GLY A 1 72 ? 2.345 12.656 -1.644 1.00 79.25 72 GLY A O 1
ATOM 601 N N . VAL A 1 73 ? 1.425 12.778 -3.693 1.00 87.38 73 VAL A N 1
ATOM 602 C CA . VAL A 1 73 ? 0.456 13.835 -3.406 1.00 87.38 73 VAL A CA 1
ATOM 603 C C . VAL A 1 73 ? -0.856 13.186 -2.982 1.00 87.38 73 VAL A C 1
ATOM 605 O O . VAL A 1 73 ? -1.452 12.410 -3.723 1.00 87.38 73 VAL A O 1
ATOM 608 N N . ILE A 1 74 ? -1.331 13.518 -1.782 1.00 90.25 74 ILE A N 1
ATOM 609 C CA . ILE A 1 74 ? -2.638 13.060 -1.300 1.00 90.25 74 ILE A CA 1
ATOM 610 C C . ILE A 1 74 ? -3.715 13.883 -2.012 1.00 90.25 74 ILE A C 1
ATOM 612 O O . ILE A 1 74 ? -3.792 15.096 -1.813 1.00 90.25 74 ILE A O 1
ATOM 616 N N . ILE A 1 75 ? -4.543 13.225 -2.821 1.00 91.56 75 ILE A N 1
ATOM 617 C CA . ILE A 1 75 ? -5.667 13.847 -3.535 1.00 91.56 75 ILE A CA 1
ATOM 618 C C . ILE A 1 75 ? -6.870 13.963 -2.598 1.00 91.56 75 ILE A C 1
ATOM 620 O O . ILE A 1 75 ? -7.494 15.018 -2.495 1.00 91.56 75 ILE A O 1
ATOM 624 N N . ALA A 1 76 ? -7.194 12.870 -1.903 1.00 90.12 76 ALA A N 1
ATOM 625 C CA . ALA A 1 76 ? -8.308 12.808 -0.969 1.00 90.12 76 ALA A CA 1
ATOM 626 C C . ALA A 1 76 ? -8.062 11.765 0.125 1.00 90.12 76 ALA A C 1
ATOM 628 O O . ALA A 1 76 ? -7.537 10.685 -0.133 1.00 90.12 76 ALA A O 1
ATOM 629 N N . GLU A 1 77 ? -8.509 12.067 1.341 1.00 92.62 77 GLU A N 1
ATOM 630 C CA . GLU A 1 77 ? -8.579 11.109 2.442 1.00 92.62 77 GLU A CA 1
ATOM 631 C C . GLU A 1 77 ? -9.890 11.340 3.206 1.00 92.62 77 GLU A C 1
ATOM 633 O O . GLU A 1 77 ? -10.175 12.455 3.645 1.00 92.62 77 GLU A O 1
ATOM 638 N N . THR A 1 78 ? -10.711 10.295 3.320 1.00 91.69 78 THR A N 1
ATOM 639 C CA . THR A 1 78 ? -11.994 10.294 4.050 1.00 91.69 78 THR A CA 1
ATOM 640 C C . THR A 1 78 ? -12.111 9.026 4.897 1.00 91.69 78 THR A C 1
ATOM 642 O O . THR A 1 78 ? -11.167 8.236 4.958 1.00 91.69 78 THR A O 1
ATOM 645 N N . ASP A 1 79 ? -13.256 8.784 5.545 1.00 90.56 79 ASP A N 1
ATOM 646 C CA . ASP A 1 79 ? -13.460 7.580 6.364 1.00 90.56 79 ASP A CA 1
ATOM 647 C C . ASP A 1 79 ? -13.293 6.299 5.538 1.00 90.56 79 ASP A C 1
ATOM 649 O O . ASP A 1 79 ? -12.646 5.357 5.996 1.00 90.56 79 ASP A O 1
ATOM 653 N N . ASN A 1 80 ? -13.759 6.320 4.285 1.00 93.38 80 ASN A N 1
ATOM 654 C CA . ASN A 1 80 ? -13.858 5.137 3.428 1.00 93.38 80 ASN A CA 1
ATOM 655 C C . ASN A 1 80 ? -12.948 5.187 2.184 1.00 93.38 80 ASN A C 1
ATOM 657 O O . ASN A 1 80 ? -13.052 4.316 1.323 1.00 93.38 80 ASN A O 1
ATOM 661 N N . LEU A 1 81 ? -12.088 6.205 2.059 1.00 93.62 81 LEU A N 1
ATOM 662 C CA . LEU A 1 81 ? -11.301 6.467 0.848 1.00 93.62 81 LEU A CA 1
ATOM 663 C C . LEU A 1 81 ? -9.907 7.000 1.187 1.00 93.62 81 LEU A C 1
ATOM 665 O O . LEU A 1 81 ? -9.780 7.903 2.016 1.00 93.62 81 LEU A O 1
ATOM 669 N N . LEU A 1 82 ? -8.900 6.520 0.464 1.00 93.38 82 LEU A N 1
ATOM 670 C CA . LEU A 1 82 ? -7.626 7.206 0.253 1.00 93.38 82 LEU A CA 1
ATOM 671 C C . LEU A 1 82 ? -7.374 7.289 -1.257 1.00 93.38 82 LEU A C 1
ATOM 673 O O . LEU A 1 82 ? -7.528 6.294 -1.952 1.00 93.38 82 LEU A O 1
ATOM 677 N N . ALA A 1 83 ? -6.979 8.452 -1.761 1.00 92.75 83 ALA A N 1
ATOM 678 C CA . ALA A 1 83 ? -6.530 8.634 -3.136 1.00 92.75 83 ALA A CA 1
ATOM 679 C C . ALA A 1 83 ? -5.191 9.375 -3.136 1.00 92.75 83 ALA A C 1
ATOM 681 O O . ALA A 1 83 ? -5.072 10.447 -2.531 1.00 92.75 83 ALA A O 1
ATOM 682 N N . VAL A 1 84 ? -4.190 8.797 -3.795 1.00 90.25 84 VAL A N 1
ATOM 683 C CA . VAL A 1 84 ? -2.820 9.314 -3.860 1.00 90.25 84 VAL A CA 1
ATOM 684 C C . VAL A 1 84 ? -2.342 9.277 -5.303 1.00 90.25 84 VAL A C 1
ATOM 686 O O . VAL A 1 84 ? -2.496 8.272 -5.989 1.00 90.25 84 VAL A O 1
ATOM 689 N N . GLU A 1 85 ? -1.720 10.365 -5.740 1.00 90.62 85 GLU A N 1
ATO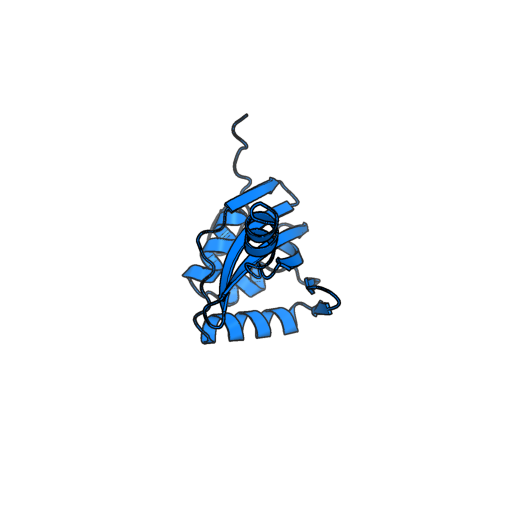M 690 C CA . GLU A 1 85 ? -0.900 10.381 -6.946 1.00 90.62 85 GLU A CA 1
ATOM 691 C C . GLU A 1 85 ? 0.566 10.207 -6.559 1.00 90.62 85 GLU A C 1
ATOM 693 O O . GLU A 1 85 ? 1.064 10.929 -5.695 1.00 90.62 85 GLU A O 1
ATOM 698 N N . TYR A 1 86 ? 1.281 9.291 -7.198 1.00 86.44 86 TYR A N 1
ATOM 699 C CA . TYR A 1 86 ? 2.720 9.132 -6.995 1.00 86.44 86 TYR A CA 1
ATOM 700 C C . TYR A 1 86 ? 3.431 8.891 -8.325 1.00 86.44 86 TYR A C 1
ATOM 702 O O . TYR A 1 86 ? 2.807 8.596 -9.340 1.00 86.44 86 TYR A O 1
ATOM 710 N N . ILE A 1 87 ? 4.747 9.084 -8.343 1.00 86.69 87 ILE A N 1
ATOM 711 C CA . ILE A 1 87 ? 5.581 8.799 -9.507 1.00 86.69 87 ILE A CA 1
ATOM 712 C C . ILE A 1 87 ? 6.520 7.668 -9.121 1.00 86.69 87 ILE A C 1
ATOM 714 O O . ILE A 1 87 ? 7.114 7.690 -8.042 1.00 86.69 87 ILE A O 1
ATOM 718 N N . HIS A 1 88 ? 6.683 6.698 -10.006 1.00 79.81 88 HIS A N 1
ATOM 719 C CA . HIS A 1 88 ? 7.771 5.740 -9.906 1.00 79.81 88 HIS A CA 1
ATOM 720 C C . HIS A 1 88 ? 8.666 5.855 -11.143 1.00 79.81 88 HIS A C 1
ATOM 722 O O . HIS A 1 88 ? 8.230 6.319 -12.198 1.00 79.81 88 HIS A O 1
ATOM 728 N N . GLU A 1 89 ? 9.940 5.499 -10.990 1.00 79.38 89 GLU A N 1
ATOM 729 C CA . GLU A 1 89 ? 10.886 5.441 -12.102 1.00 79.38 89 GLU A CA 1
ATOM 730 C C . GLU A 1 89 ? 11.174 3.978 -12.430 1.00 79.38 89 GLU A C 1
ATOM 732 O O . GLU A 1 89 ? 11.684 3.244 -11.585 1.00 79.38 89 GLU A O 1
ATOM 737 N N . GLU A 1 90 ? 10.839 3.561 -13.645 1.00 75.50 90 GLU A N 1
ATOM 738 C CA . GLU A 1 90 ? 11.092 2.219 -14.161 1.00 75.50 90 GLU A CA 1
ATOM 739 C C . GLU A 1 90 ? 11.857 2.346 -15.480 1.00 75.50 90 GLU A C 1
ATOM 741 O O . GLU A 1 90 ? 11.466 3.096 -16.369 1.00 75.50 90 GLU A O 1
ATOM 746 N N . ASN A 1 91 ? 12.992 1.652 -15.606 1.00 79.50 91 ASN A N 1
ATOM 747 C CA . ASN A 1 91 ? 13.838 1.683 -16.809 1.00 79.50 91 ASN A CA 1
ATOM 748 C C . ASN A 1 91 ? 14.243 3.102 -17.282 1.00 79.50 91 ASN A C 1
ATOM 750 O O . ASN A 1 91 ? 14.495 3.323 -18.465 1.00 79.50 91 ASN A O 1
ATOM 754 N N . GLY A 1 92 ? 14.341 4.065 -16.355 1.00 79.31 92 GLY A N 1
ATOM 755 C CA . GLY A 1 92 ? 14.650 5.471 -16.650 1.00 79.31 92 GLY A CA 1
ATOM 756 C C . GLY A 1 92 ? 13.452 6.302 -17.127 1.00 79.31 92 GLY A C 1
ATOM 757 O O . GLY A 1 92 ? 13.610 7.491 -17.416 1.00 79.31 92 GLY A O 1
ATOM 758 N N . GLU A 1 93 ? 12.257 5.714 -17.191 1.00 81.69 93 GLU A N 1
ATOM 759 C CA . GLU A 1 93 ? 11.002 6.403 -17.477 1.00 81.69 93 GLU A CA 1
ATOM 760 C C . GLU A 1 93 ? 10.249 6.712 -16.184 1.00 81.69 93 GLU A C 1
ATOM 762 O O . GLU A 1 93 ? 10.200 5.905 -15.260 1.00 81.69 93 GLU A O 1
ATOM 767 N N . LYS A 1 94 ? 9.645 7.902 -16.112 1.00 82.56 94 LYS A N 1
ATOM 768 C CA . LYS A 1 94 ? 8.802 8.303 -14.982 1.00 82.56 94 LYS A CA 1
ATOM 769 C C . LYS A 1 94 ? 7.349 8.012 -15.305 1.00 82.56 94 LYS A C 1
ATOM 771 O O . LYS A 1 94 ? 6.781 8.648 -16.194 1.00 82.56 94 LYS A O 1
ATOM 776 N N . ILE A 1 95 ? 6.746 7.114 -14.542 1.00 83.50 95 ILE A N 1
ATOM 777 C CA . ILE A 1 95 ? 5.349 6.721 -14.689 1.00 83.50 95 ILE A CA 1
ATOM 778 C C . ILE A 1 95 ? 4.557 7.363 -13.554 1.00 83.50 95 ILE A C 1
ATOM 780 O O . ILE A 1 95 ? 4.951 7.288 -12.387 1.00 83.50 95 ILE A O 1
ATOM 784 N N . ARG A 1 96 ? 3.466 8.057 -13.898 1.00 87.19 96 ARG A N 1
ATOM 785 C CA . ARG A 1 96 ? 2.560 8.646 -12.908 1.00 87.19 96 ARG A CA 1
ATOM 786 C C . ARG A 1 96 ? 1.453 7.645 -12.619 1.00 87.19 96 ARG A C 1
ATOM 788 O O . ARG A 1 96 ? 0.787 7.179 -13.535 1.00 87.19 96 ARG A O 1
ATOM 795 N N . HIS A 1 97 ? 1.242 7.396 -11.340 1.00 86.88 97 HIS A N 1
ATOM 796 C CA . HIS A 1 97 ? 0.209 6.518 -10.826 1.00 86.88 97 HIS A CA 1
ATOM 797 C C . HIS A 1 97 ? -0.852 7.314 -10.099 1.00 86.88 97 HIS A C 1
ATOM 799 O O . HIS A 1 97 ? -0.534 8.245 -9.354 1.00 86.88 97 HIS A O 1
ATOM 805 N N . THR A 1 98 ? -2.100 6.903 -10.285 1.00 91.06 98 THR A N 1
ATOM 806 C CA . THR A 1 98 ? -3.203 7.262 -9.401 1.00 91.06 98 THR A CA 1
ATOM 807 C C . THR A 1 98 ? -3.664 6.000 -8.693 1.00 91.06 98 THR A C 1
ATOM 809 O O . THR A 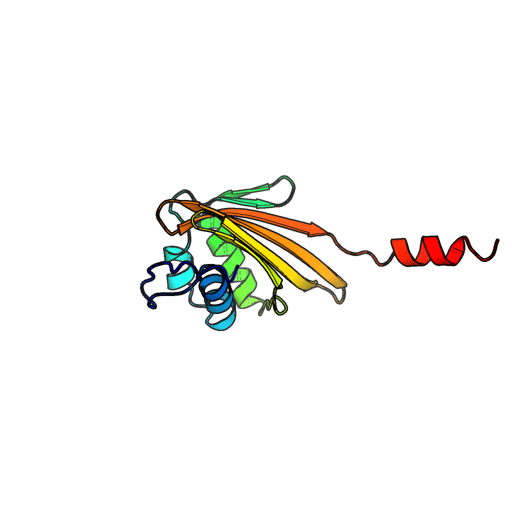1 98 ? -4.300 5.142 -9.301 1.00 91.06 98 THR A O 1
ATOM 812 N N . MET A 1 99 ? -3.379 5.920 -7.396 1.00 91.81 99 MET A N 1
ATOM 813 C CA . MET A 1 99 ? -3.836 4.835 -6.538 1.00 91.81 99 MET A CA 1
ATOM 814 C C . MET A 1 99 ? -5.037 5.295 -5.721 1.00 91.81 99 MET A C 1
ATOM 816 O O . MET A 1 99 ? -4.995 6.313 -5.021 1.00 91.81 99 MET A O 1
ATOM 820 N N . VAL A 1 100 ? -6.103 4.507 -5.771 1.00 95.12 100 VAL A N 1
ATOM 821 C CA . VAL A 1 100 ? -7.328 4.711 -5.007 1.00 95.12 100 VAL A CA 1
ATOM 822 C C . VAL A 1 100 ? -7.593 3.490 -4.143 1.00 95.12 100 VAL A C 1
ATOM 824 O O . VAL A 1 100 ? -7.804 2.393 -4.646 1.00 95.12 100 VAL A O 1
ATOM 827 N N . GLN A 1 101 ? -7.656 3.693 -2.833 1.00 96.31 101 GLN A N 1
ATOM 828 C CA . GLN A 1 101 ? -8.054 2.681 -1.868 1.00 96.31 101 GLN A CA 1
ATOM 829 C C . GLN A 1 101 ? -9.461 2.956 -1.347 1.00 96.31 101 GLN A C 1
ATOM 831 O O . GLN A 1 101 ? -9.726 4.013 -0.768 1.00 96.31 101 GLN A O 1
ATOM 836 N N . LEU A 1 102 ? -10.342 1.969 -1.469 1.00 96.94 102 LEU A N 1
ATOM 837 C CA . LEU A 1 102 ? -11.587 1.902 -0.714 1.00 96.94 102 LEU A CA 1
ATOM 838 C C . LEU A 1 102 ? -11.357 1.138 0.582 1.00 96.94 102 LEU A C 1
ATOM 840 O O . LEU A 1 102 ? -10.679 0.109 0.603 1.00 96.94 102 LEU A O 1
ATOM 844 N N . TRP A 1 103 ? -11.966 1.630 1.652 1.00 95.12 103 TRP A N 1
ATOM 845 C CA . TRP A 1 103 ? -11.765 1.117 2.998 1.00 95.12 103 TRP A CA 1
ATOM 846 C C . TRP A 1 103 ? -13.027 0.469 3.548 1.00 95.12 103 TRP A C 1
ATOM 848 O O . TRP A 1 103 ? -14.137 0.967 3.355 1.00 95.12 103 TRP A O 1
ATOM 858 N N . LYS A 1 104 ? -12.836 -0.643 4.254 1.00 94.44 104 LYS A N 1
ATOM 859 C CA . LYS A 1 104 ? -13.884 -1.400 4.938 1.00 94.44 104 LYS A CA 1
ATOM 860 C C . LYS A 1 104 ? -13.316 -1.925 6.252 1.00 94.44 104 LYS A C 1
ATOM 862 O O . LYS A 1 104 ? -12.182 -2.393 6.281 1.00 94.44 104 LYS A O 1
ATOM 867 N N . ASP A 1 105 ? -14.077 -1.804 7.337 1.00 93.88 105 ASP A N 1
ATOM 868 C CA . ASP A 1 105 ? -13.693 -2.297 8.669 1.00 93.88 105 ASP A CA 1
ATOM 869 C C . ASP A 1 105 ? -12.316 -1.788 9.146 1.00 93.88 105 ASP A C 1
ATOM 871 O O . ASP A 1 105 ? -11.555 -2.490 9.807 1.00 93.88 105 ASP A O 1
ATOM 875 N N . GLY A 1 106 ? -11.978 -0.544 8.782 1.00 92.00 106 GLY A N 1
ATOM 876 C CA . GLY A 1 106 ? -10.702 0.083 9.136 1.00 92.00 106 GLY A CA 1
ATOM 877 C C . GLY A 1 106 ? -9.488 -0.460 8.376 1.00 92.00 106 GLY A C 1
ATOM 878 O O . GLY A 1 106 ? -8.367 -0.166 8.779 1.00 92.00 106 GLY A O 1
ATOM 879 N N . LYS A 1 107 ? -9.697 -1.214 7.290 1.00 95.38 107 LYS A N 1
ATOM 880 C CA . LYS A 1 107 ? -8.648 -1.806 6.448 1.00 95.38 107 LYS A CA 1
ATOM 881 C C . LYS A 1 107 ? -8.831 -1.462 4.969 1.00 95.38 107 LYS A C 1
ATOM 883 O O . LYS A 1 107 ? -9.953 -1.209 4.520 1.00 95.38 107 LYS A O 1
ATOM 888 N N . ALA A 1 108 ? -7.741 -1.488 4.202 1.00 96.00 108 ALA A N 1
ATOM 889 C CA . ALA A 1 108 ? -7.798 -1.320 2.750 1.00 96.00 108 ALA A CA 1
ATOM 890 C C . ALA A 1 108 ? -8.469 -2.551 2.120 1.00 96.00 108 ALA A C 1
ATOM 892 O O . ALA A 1 108 ? -8.031 -3.678 2.336 1.00 96.00 108 ALA A O 1
ATOM 893 N N . TRP A 1 109 ? -9.559 -2.352 1.379 1.00 97.69 109 TRP A N 1
ATOM 894 C CA . TRP A 1 109 ? -10.405 -3.429 0.852 1.00 97.69 109 TRP A CA 1
ATOM 895 C C . TRP A 1 109 ? -10.322 -3.561 -0.664 1.00 97.69 109 TRP A C 1
ATOM 897 O O . TRP A 1 109 ? -10.222 -4.669 -1.189 1.00 97.69 109 TRP A O 1
ATOM 907 N N . ARG A 1 110 ? -10.355 -2.439 -1.376 1.00 97.12 110 ARG A N 1
ATOM 908 C CA . ARG A 1 110 ? -10.104 -2.397 -2.817 1.00 97.12 110 ARG A CA 1
ATOM 909 C C . ARG A 1 110 ? -8.998 -1.405 -3.051 1.00 97.12 110 ARG A C 1
ATOM 911 O O . ARG A 1 110 ? -9.119 -0.285 -2.572 1.00 97.12 110 ARG A O 1
ATOM 918 N N . GLU A 1 111 ? -7.979 -1.805 -3.779 1.00 95.75 111 GLU A N 1
ATOM 919 C CA . GLU A 1 111 ? -7.012 -0.880 -4.343 1.00 95.75 111 GLU A CA 1
ATOM 920 C C . GLU A 1 111 ? -7.176 -0.899 -5.852 1.00 95.75 111 GLU A C 1
ATOM 922 O O . GLU A 1 111 ? -7.277 -1.964 -6.452 1.00 95.75 111 GLU A O 1
ATOM 927 N N . ILE A 1 112 ? -7.286 0.280 -6.442 1.00 94.50 112 ILE A N 1
ATOM 928 C CA . ILE A 1 112 ? -7.281 0.470 -7.883 1.00 94.50 112 ILE A CA 1
ATOM 929 C C . ILE A 1 112 ? -6.056 1.318 -8.167 1.00 94.50 112 ILE A C 1
ATOM 931 O O . ILE A 1 112 ? -5.988 2.445 -7.672 1.00 94.50 112 ILE A O 1
ATOM 935 N N . ASP A 1 113 ? -5.108 0.785 -8.925 1.00 89.75 113 ASP A N 1
ATOM 936 C CA . ASP A 1 113 ? -3.941 1.536 -9.372 1.00 89.75 113 ASP A CA 1
ATOM 937 C C . ASP A 1 113 ? -3.984 1.656 -10.897 1.00 89.75 113 ASP A C 1
ATOM 939 O O . ASP A 1 113 ? -4.120 0.671 -11.624 1.00 89.75 113 ASP A O 1
ATOM 943 N N . GLY A 1 114 ? -3.960 2.900 -11.369 1.00 84.19 114 GLY A N 1
ATOM 944 C CA . GLY A 1 114 ? -3.865 3.235 -12.780 1.00 84.19 114 GLY A CA 1
ATOM 945 C C . GLY A 1 114 ? -2.566 3.980 -13.036 1.00 84.19 114 GLY A C 1
ATOM 946 O O . GLY A 1 114 ? -2.397 5.109 -12.562 1.00 84.19 114 GLY A O 1
ATOM 947 N N . GLY A 1 115 ? -1.672 3.363 -13.806 1.00 72.50 115 GLY A N 1
ATOM 948 C CA . GLY A 1 115 ? -0.464 4.000 -14.314 1.00 72.50 115 GLY A CA 1
ATOM 949 C C . GLY A 1 115 ? -0.705 4.593 -15.698 1.00 72.50 115 GLY A C 1
ATOM 950 O O . GLY A 1 115 ? -1.034 3.874 -16.637 1.00 72.50 115 GLY A O 1
ATOM 951 N N . GLU A 1 116 ? -0.491 5.896 -15.860 1.00 59.94 116 GLU A N 1
ATOM 952 C CA . GLU A 1 116 ? -0.264 6.464 -17.187 1.00 59.94 116 GLU A CA 1
ATOM 953 C C . GLU A 1 116 ? 1.247 6.610 -17.384 1.00 59.94 116 GLU A C 1
ATOM 955 O O . GLU A 1 116 ? 1.911 7.431 -16.736 1.00 59.94 116 GLU A O 1
ATOM 960 N N . THR A 1 117 ? 1.814 5.841 -18.318 1.00 44.41 117 THR A N 1
ATOM 961 C CA . THR A 1 117 ? 3.126 6.179 -18.869 1.00 44.41 117 THR A CA 1
ATOM 962 C C . THR A 1 117 ? 2.965 7.528 -19.554 1.00 44.41 117 THR A C 1
ATOM 964 O O . THR A 1 117 ? 2.394 7.627 -20.644 1.00 44.41 117 THR A O 1
ATOM 967 N N . HIS A 1 118 ? 3.479 8.594 -18.941 1.00 40.97 118 HIS A N 1
ATOM 968 C CA . HIS A 1 118 ? 3.742 9.819 -19.678 1.00 40.97 118 HIS A CA 1
ATOM 969 C C . HIS A 1 118 ? 4.884 9.526 -20.655 1.00 40.97 118 HIS A C 1
ATOM 971 O O . HIS A 1 118 ? 6.022 9.946 -20.457 1.00 40.97 118 HIS A O 1
ATOM 977 N N . ILE A 1 119 ? 4.573 8.852 -21.766 1.00 33.25 119 ILE A N 1
ATOM 978 C CA . ILE A 1 119 ? 5.356 9.036 -22.974 1.00 33.25 119 ILE A CA 1
ATOM 979 C C . ILE A 1 119 ? 5.284 10.538 -23.214 1.00 33.25 119 ILE A C 1
ATOM 981 O O . ILE A 1 119 ? 4.209 11.116 -23.394 1.00 33.25 119 ILE A O 1
ATOM 985 N N . PHE A 1 120 ? 6.444 11.178 -23.205 1.00 28.70 120 PHE A N 1
ATOM 986 C CA . PHE A 1 120 ? 6.679 12.576 -23.547 1.00 28.70 120 PHE A CA 1
ATOM 987 C C . PHE A 1 120 ? 6.269 12.906 -25.011 1.00 28.70 120 PHE A C 1
ATOM 989 O O . PHE A 1 120 ? 6.868 13.755 -25.661 1.00 28.70 120 PHE A O 1
ATOM 996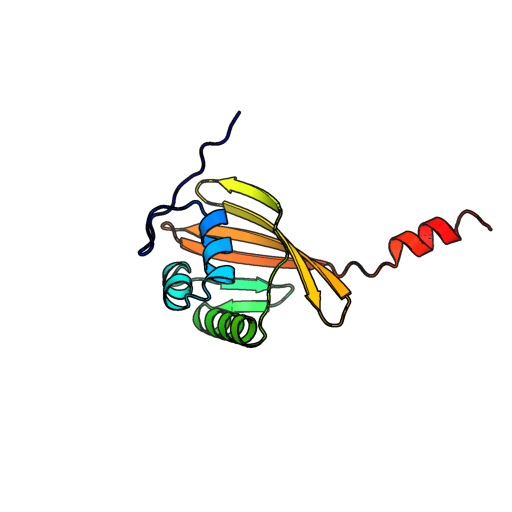 N N . CYS A 1 121 ? 5.252 12.242 -25.574 1.00 27.52 121 CYS A N 1
ATOM 997 C CA . CYS A 1 121 ? 4.773 12.383 -26.945 1.00 27.52 121 CYS A CA 1
ATOM 998 C C . CYS A 1 121 ? 3.799 13.554 -27.134 1.00 27.52 121 CYS A C 1
ATOM 1000 O O . CYS A 1 121 ? 3.768 14.131 -28.219 1.00 27.52 121 CYS A O 1
ATOM 1002 N N . PHE A 1 122 ? 3.058 13.999 -26.112 1.00 26.56 122 PHE A N 1
ATOM 1003 C CA . PHE A 1 122 ? 2.109 15.109 -26.310 1.00 26.56 122 PHE A CA 1
ATOM 1004 C C . PHE A 1 122 ? 2.741 16.512 -26.290 1.00 26.56 122 PHE A C 1
ATOM 1006 O O . PHE A 1 122 ? 2.159 17.449 -26.836 1.00 26.56 122 PHE A O 1
ATOM 1013 N N . GLN A 1 123 ? 3.964 16.679 -25.766 1.00 29.59 123 GLN A N 1
ATOM 1014 C CA . GLN A 1 123 ? 4.697 17.952 -25.885 1.00 29.59 123 GLN A CA 1
ATOM 1015 C C . GLN A 1 123 ? 5.507 18.085 -27.183 1.00 29.59 123 GLN A C 1
ATOM 1017 O O . GLN A 1 123 ? 5.808 19.211 -27.587 1.00 29.59 123 GLN A O 1
ATOM 1022 N N . ILE A 1 124 ? 5.809 16.981 -27.875 1.00 36.19 124 ILE A N 1
ATOM 1023 C CA . ILE A 1 124 ? 6.457 17.034 -29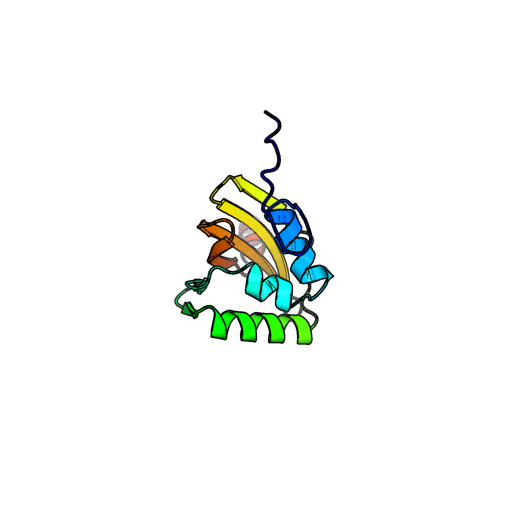.194 1.00 36.19 124 ILE A CA 1
ATOM 1024 C C . ILE A 1 124 ? 5.424 17.378 -30.277 1.00 36.19 124 ILE A C 1
ATOM 1026 O O . ILE A 1 124 ? 5.704 18.212 -31.137 1.00 36.19 124 ILE A O 1
ATOM 1030 N N . TYR A 1 125 ? 4.192 16.863 -30.185 1.00 30.97 125 TYR A N 1
ATOM 1031 C CA . TYR A 1 125 ? 3.152 17.174 -31.175 1.00 30.97 125 TYR A CA 1
ATOM 1032 C C . TYR A 1 125 ? 2.641 18.623 -31.123 1.00 30.97 125 TYR A C 1
ATOM 1034 O O . TYR A 1 125 ? 2.335 19.187 -32.169 1.00 30.97 125 TYR A O 1
ATOM 1042 N N . LEU A 1 126 ? 2.627 19.281 -29.957 1.00 33.88 126 LEU A N 1
ATOM 1043 C CA . LEU A 1 126 ? 2.230 20.698 -29.867 1.00 33.88 126 LEU A CA 1
ATOM 1044 C C . LEU A 1 126 ? 3.360 21.690 -30.200 1.00 33.88 126 LEU A C 1
ATOM 1046 O O . LEU A 1 126 ? 3.069 22.824 -30.572 1.00 33.88 126 LEU A O 1
ATOM 1050 N N . LYS A 1 127 ? 4.638 21.286 -30.135 1.00 37.00 127 LYS A N 1
ATOM 1051 C CA . LYS A 1 127 ? 5.763 22.113 -30.621 1.00 37.00 127 LYS A CA 1
ATOM 1052 C C . LYS A 1 127 ? 6.102 21.882 -32.099 1.00 37.00 127 LYS A C 1
ATOM 1054 O O . LYS A 1 127 ? 6.715 22.755 -32.705 1.00 37.00 127 LYS A O 1
ATOM 1059 N N . GLY A 1 128 ? 5.672 20.763 -32.688 1.00 38.47 128 GLY A N 1
ATOM 1060 C CA . GLY A 1 128 ? 5.819 20.470 -34.120 1.00 38.47 128 GLY A CA 1
ATOM 1061 C C . GLY A 1 128 ? 4.748 21.091 -35.028 1.00 38.47 128 GLY A C 1
ATOM 1062 O O . GLY A 1 128 ? 4.948 21.150 -36.234 1.00 38.47 128 GLY A O 1
ATOM 1063 N N . LEU A 1 129 ? 3.637 21.588 -34.471 1.00 40.19 129 LEU A N 1
ATOM 1064 C CA . LEU A 1 129 ? 2.528 22.202 -35.224 1.00 40.19 129 LEU A CA 1
ATOM 1065 C C . LEU A 1 129 ? 2.553 23.743 -35.252 1.00 40.19 129 LEU A C 1
ATOM 1067 O O . LEU A 1 129 ? 1.643 24.354 -35.800 1.00 40.19 129 LEU A O 1
ATOM 1071 N N . ILE A 1 130 ? 3.585 24.378 -34.680 1.00 45.97 130 ILE A N 1
ATOM 1072 C CA . ILE A 1 130 ? 3.770 25.848 -34.695 1.00 45.97 130 ILE A CA 1
ATOM 1073 C C . ILE A 1 130 ? 4.881 26.276 -35.685 1.00 45.97 130 ILE A C 1
ATOM 1075 O O . ILE A 1 130 ? 5.129 27.462 -35.874 1.00 45.97 130 ILE A O 1
ATOM 1079 N N . PHE A 1 131 ? 5.516 25.327 -36.384 1.00 44.69 131 PHE A N 1
ATOM 1080 C CA . PHE A 1 131 ? 6.506 25.603 -37.438 1.00 44.69 131 PHE A CA 1
ATOM 1081 C C . PHE A 1 131 ? 6.228 24.824 -38.735 1.00 44.69 131 PHE A C 1
ATOM 1083 O O . PHE A 1 131 ? 7.150 24.277 -39.342 1.00 44.69 131 PHE A O 1
ATOM 1090 N N . ALA A 1 132 ? 4.965 24.780 -39.161 1.00 40.16 132 ALA A N 1
ATOM 1091 C CA . ALA A 1 132 ? 4.576 24.386 -40.515 1.00 40.16 132 ALA A CA 1
ATOM 1092 C C . ALA A 1 132 ? 3.657 25.452 -41.117 1.00 40.16 132 ALA A C 1
ATOM 1094 O O . ALA A 1 132 ? 2.768 25.932 -40.376 1.00 40.16 132 ALA A O 1
#